Protein AF-A0A3B9GVT4-F1 (afdb_monomer)

Secondary structure (DSSP, 8-state):
--EEEEEESPPPSSHHHHHHHHHHHHHHHHHHHTT---EEEEEEPPSS-S---

Sequence (53 aa):
MRLIFLVVGKMKSGPERELVDEYLKRARPVARGLGFRGIEEIEVASGGGLDAE

Mean predicted aligned error: 6.08 Å

Foldseek 3Di:
DEAEAEEEDDDDDDPVVVVVVVVQVVVAVVCVVVVYPGYYYHYDYDPDPDPDD

Nearest PDB structures (foldseek):
  3trp-assembly1_A  TM=5.448E-01  e=2.924E+00  Oryctolagus cuniculus
  3ej7-assembly1_A  TM=3.669E-01  e=1.092E+00  Pseudomonas pavonaceae

Solvent-accessible surface area (backbone atoms only — not comparable to full-atom values): 3354 Å² total; per-residue (Å²): 89,80,45,72,48,80,42,76,39,78,84,63,91,51,73,68,44,55,50,50,53,54,51,53,61,63,43,39,66,55,34,45,77,72,60,27,80,38,74,46,82,44,68,37,78,56,95,62,76,102,78,72,134

Organism: NCBI:txid81029

Radius of gyration: 13.66 Å; Cα contacts (8 Å, |Δi|>4): 54; chains: 1; bounding box: 28×21×34 Å

Structure (mmCIF, N/CA/C/O backbone):
data_AF-A0A3B9GVT4-F1
#
_entry.id   AF-A0A3B9GVT4-F1
#
loop_
_atom_site.group_PDB
_atom_site.id
_atom_site.type_symbol
_atom_site.label_atom_id
_atom_s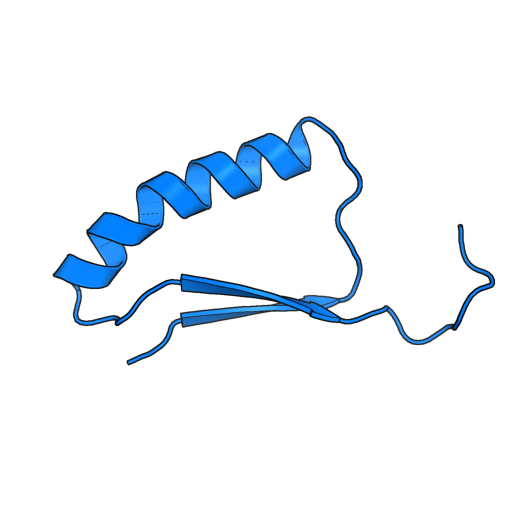ite.label_alt_id
_atom_site.label_comp_id
_atom_site.label_asym_id
_atom_site.label_entity_id
_atom_site.label_seq_id
_atom_site.pdbx_PDB_ins_code
_atom_site.Cartn_x
_atom_site.Cartn_y
_atom_site.Cartn_z
_atom_site.occupancy
_atom_site.B_iso_or_equiv
_atom_site.auth_seq_id
_atom_site.auth_comp_id
_atom_site.auth_asym_id
_atom_site.auth_atom_id
_atom_site.pdbx_PDB_model_num
ATOM 1 N N . MET A 1 1 ? -15.831 -4.715 6.370 1.00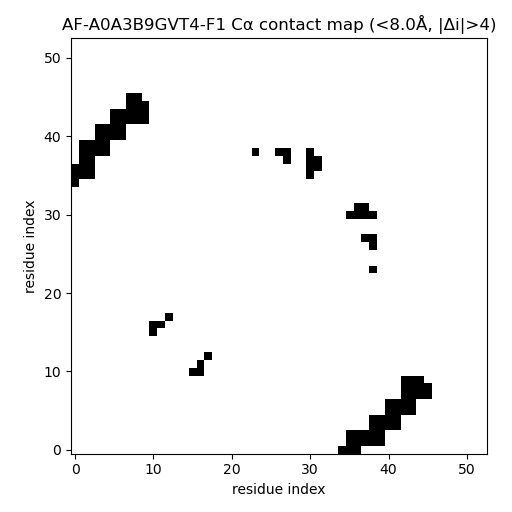 89.44 1 MET A N 1
ATOM 2 C CA . MET A 1 1 ? -15.632 -4.720 4.894 1.00 89.44 1 MET A CA 1
ATOM 3 C C . MET A 1 1 ? -14.133 -4.775 4.569 1.00 89.44 1 MET A C 1
ATOM 5 O O . MET A 1 1 ? -13.352 -4.419 5.445 1.00 89.44 1 MET A O 1
ATOM 9 N N . ARG A 1 2 ? -13.704 -5.258 3.391 1.00 87.94 2 ARG A N 1
ATOM 10 C CA . ARG A 1 2 ? -12.277 -5.314 2.974 1.00 87.94 2 ARG A CA 1
ATOM 11 C C . ARG A 1 2 ? -12.036 -4.360 1.802 1.00 87.94 2 ARG A C 1
ATOM 13 O O . ARG A 1 2 ? -12.891 -4.286 0.926 1.00 87.94 2 ARG A O 1
ATOM 20 N N . LEU A 1 3 ? -10.901 -3.659 1.803 1.00 93.19 3 LEU A N 1
ATOM 21 C CA . LEU A 1 3 ? -10.434 -2.841 0.681 1.00 93.19 3 LEU A CA 1
ATOM 22 C C . LEU A 1 3 ? -9.272 -3.564 0.002 1.00 93.19 3 LEU A C 1
ATOM 24 O O . LEU A 1 3 ? -8.319 -3.951 0.678 1.00 93.19 3 LEU A O 1
ATOM 28 N N . ILE A 1 4 ? -9.369 -3.759 -1.311 1.00 94.50 4 ILE A N 1
ATOM 29 C CA . ILE A 1 4 ? -8.372 -4.488 -2.098 1.00 94.50 4 ILE A CA 1
ATOM 30 C C . ILE A 1 4 ? -7.949 -3.612 -3.276 1.00 94.50 4 ILE A C 1
ATOM 32 O O . ILE A 1 4 ? -8.788 -3.212 -4.081 1.00 94.50 4 ILE A O 1
ATOM 36 N N . PHE A 1 5 ? -6.653 -3.344 -3.379 1.00 93.81 5 PHE A N 1
ATOM 37 C CA . PHE A 1 5 ? -6.004 -2.821 -4.573 1.00 93.81 5 PHE A CA 1
ATOM 38 C C . PHE A 1 5 ? -5.636 -4.015 -5.448 1.00 93.81 5 PHE A C 1
ATOM 40 O O . PHE A 1 5 ? -4.672 -4.715 -5.157 1.00 93.81 5 PHE A O 1
ATOM 47 N N . LEU A 1 6 ? -6.442 -4.288 -6.474 1.00 94.12 6 LEU A N 1
ATOM 48 C CA . LEU A 1 6 ? -6.184 -5.355 -7.439 1.00 94.12 6 LEU A CA 1
ATOM 49 C C . LEU A 1 6 ? -5.597 -4.731 -8.705 1.00 94.12 6 LEU A C 1
ATOM 51 O O . LEU A 1 6 ? -6.327 -4.126 -9.490 1.00 94.12 6 LEU A O 1
ATOM 55 N N . VAL A 1 7 ? -4.282 -4.833 -8.867 1.00 93.06 7 VAL A N 1
ATOM 56 C CA . VAL A 1 7 ? -3.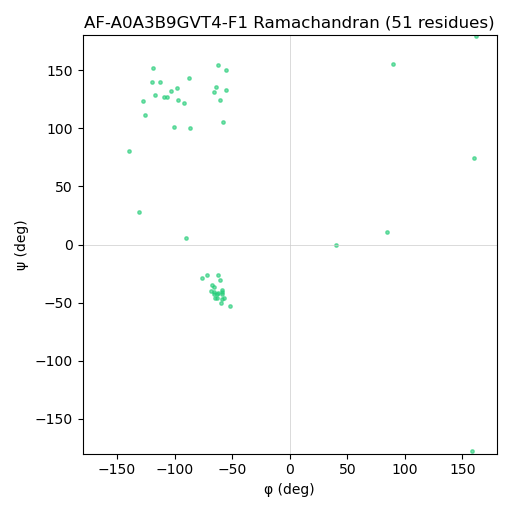533 -4.136 -9.920 1.00 93.06 7 VAL A CA 1
ATOM 57 C C . VAL A 1 7 ? -2.838 -5.125 -10.845 1.00 93.06 7 VAL A C 1
ATOM 59 O O . VAL A 1 7 ? -2.504 -6.238 -10.445 1.00 93.06 7 VAL A O 1
ATOM 62 N N . VAL A 1 8 ? -2.640 -4.723 -12.100 1.00 93.06 8 VAL A N 1
ATOM 63 C CA . VAL A 1 8 ? -1.911 -5.513 -13.098 1.00 93.06 8 VAL A CA 1
ATOM 64 C C . VAL A 1 8 ? -0.475 -5.006 -13.188 1.00 93.06 8 VAL A C 1
ATOM 66 O O . VAL A 1 8 ? -0.250 -3.803 -13.290 1.00 93.06 8 VAL A O 1
ATOM 69 N N . GLY A 1 9 ? 0.481 -5.931 -13.210 1.00 88.56 9 GLY A N 1
ATOM 70 C CA . GLY A 1 9 ? 1.910 -5.649 -13.189 1.00 88.56 9 GLY A CA 1
ATOM 71 C C . GLY A 1 9 ? 2.470 -5.580 -11.769 1.00 88.56 9 GLY A C 1
ATOM 72 O O . GLY A 1 9 ? 1.759 -5.311 -10.803 1.00 88.56 9 GLY A O 1
ATOM 73 N N . LYS A 1 10 ? 3.773 -5.847 -11.656 1.00 87.44 10 LYS A N 1
ATOM 74 C CA . LYS A 1 10 ? 4.532 -5.716 -10.411 1.00 87.44 10 LYS A CA 1
ATOM 75 C C . LYS A 1 10 ? 5.233 -4.367 -10.409 1.00 87.44 10 LYS A C 1
ATOM 77 O O . LYS A 1 10 ? 6.000 -4.095 -11.335 1.00 87.44 10 LYS A O 1
ATOM 82 N N . MET A 1 11 ? 5.025 -3.531 -9.387 1.00 89.38 11 MET A N 1
ATOM 83 C CA . MET A 1 11 ? 5.832 -2.309 -9.300 1.00 89.38 11 MET A CA 1
ATOM 84 C C . MET A 1 11 ? 7.297 -2.676 -9.057 1.00 89.38 11 MET A C 1
ATOM 86 O O . MET A 1 11 ? 7.619 -3.476 -8.167 1.00 89.38 11 MET A O 1
ATOM 90 N N . LYS A 1 12 ? 8.180 -2.071 -9.854 1.00 90.19 12 LYS A N 1
ATOM 91 C CA . LYS A 1 12 ? 9.630 -2.182 -9.692 1.00 90.19 12 LYS A CA 1
ATOM 92 C C . LYS A 1 12 ? 10.048 -1.600 -8.337 1.00 90.19 12 LYS A C 1
ATOM 94 O O . LYS A 1 12 ? 9.361 -0.747 -7.774 1.00 90.19 12 LYS A O 1
ATOM 99 N N . SER A 1 13 ? 11.173 -2.071 -7.808 1.00 92.50 13 SER A N 1
ATOM 100 C CA . SER A 1 13 ? 11.790 -1.435 -6.642 1.00 92.50 13 SER A CA 1
ATOM 101 C C . SER A 1 13 ? 12.234 -0.021 -7.011 1.00 92.50 13 SER A C 1
ATOM 103 O O . SER A 1 13 ? 12.823 0.175 -8.073 1.00 92.50 13 SER A O 1
ATOM 105 N N . GLY A 1 14 ? 11.958 0.949 -6.143 1.00 95.62 14 GLY A N 1
ATOM 106 C CA . GLY A 1 14 ? 12.258 2.350 -6.408 1.00 95.62 14 GLY A CA 1
ATOM 107 C C . GLY A 1 14 ? 11.419 3.310 -5.564 1.00 95.62 14 GLY A C 1
ATOM 108 O O . GLY A 1 14 ? 10.603 2.863 -4.747 1.00 95.62 14 GLY A O 1
ATOM 109 N N . PRO A 1 15 ? 11.592 4.624 -5.779 1.00 97.19 15 PRO A N 1
ATOM 110 C CA . PRO A 1 15 ? 10.911 5.657 -5.004 1.00 97.19 15 PRO A CA 1
ATOM 111 C C . PRO A 1 15 ? 9.382 5.572 -5.116 1.00 97.19 15 PRO A C 1
ATOM 113 O O . PRO A 1 15 ? 8.679 5.892 -4.161 1.00 97.19 15 PRO A O 1
ATOM 116 N N . GLU A 1 16 ? 8.844 5.096 -6.241 1.00 95.31 16 GLU A N 1
ATOM 117 C CA . GLU A 1 16 ? 7.407 4.892 -6.423 1.00 95.31 16 GLU A CA 1
ATOM 11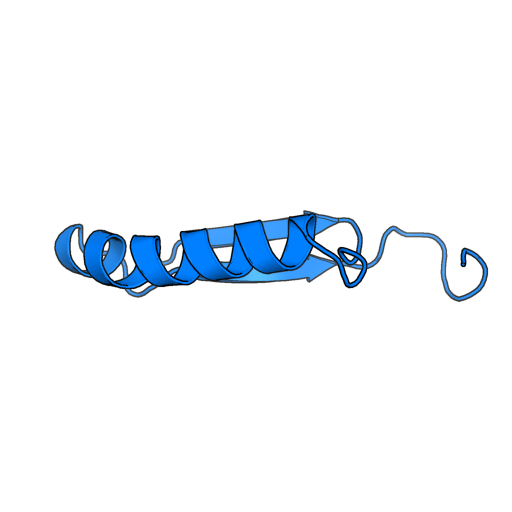8 C C . GLU A 1 16 ? 6.863 3.794 -5.502 1.00 95.31 16 GLU A C 1
ATOM 120 O O . GLU A 1 16 ? 5.809 3.976 -4.889 1.00 95.31 16 GLU A O 1
ATOM 125 N N . ARG A 1 17 ? 7.588 2.676 -5.351 1.00 94.94 17 ARG A N 1
ATOM 126 C CA . ARG A 1 17 ? 7.196 1.602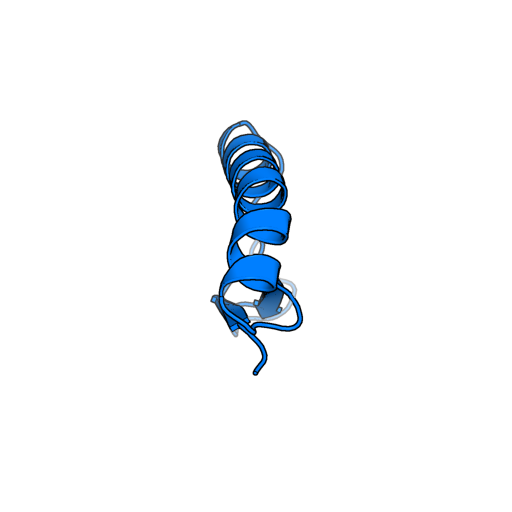 -4.425 1.00 94.94 17 ARG A CA 1
ATOM 127 C C . ARG A 1 17 ? 7.236 2.094 -2.982 1.00 94.94 17 ARG A C 1
ATOM 129 O O . ARG A 1 17 ? 6.283 1.872 -2.242 1.00 94.94 17 ARG A O 1
ATOM 136 N N . GLU A 1 18 ? 8.304 2.793 -2.603 1.00 96.75 18 GLU A N 1
ATOM 137 C CA . GLU A 1 18 ? 8.447 3.359 -1.256 1.00 96.75 18 GLU A CA 1
ATOM 138 C C . GLU A 1 18 ? 7.312 4.334 -0.928 1.00 96.75 18 GLU A C 1
ATOM 140 O O . GLU A 1 18 ? 6.756 4.310 0.173 1.00 96.75 18 GLU A O 1
ATOM 145 N N . LEU A 1 19 ? 6.920 5.156 -1.906 1.00 96.38 19 LEU A N 1
ATOM 146 C CA . LEU A 1 19 ? 5.794 6.067 -1.773 1.00 96.38 19 LEU A CA 1
ATOM 147 C C . LEU A 1 19 ? 4.500 5.300 -1.486 1.00 96.38 19 LEU A C 1
ATOM 149 O O . LEU A 1 19 ? 3.793 5.627 -0.531 1.00 96.38 19 LEU A O 1
ATOM 153 N N . VAL A 1 20 ? 4.195 4.269 -2.280 1.00 95.25 20 VAL A N 1
ATOM 154 C CA . VAL A 1 20 ? 2.993 3.445 -2.085 1.00 95.25 20 VAL A CA 1
ATOM 155 C C . VAL A 1 20 ? 2.992 2.793 -0.703 1.00 95.25 20 VAL A C 1
ATOM 157 O O . VAL A 1 20 ? 1.995 2.905 0.015 1.00 95.25 20 VAL A O 1
ATOM 160 N N . ASP A 1 21 ? 4.106 2.195 -0.285 1.00 95.19 21 ASP A N 1
ATOM 161 C CA . ASP A 1 21 ? 4.231 1.547 1.024 1.00 95.19 21 ASP A CA 1
ATOM 162 C C . ASP A 1 21 ? 3.970 2.525 2.182 1.00 95.19 21 ASP A C 1
ATOM 164 O O . ASP A 1 21 ? 3.255 2.203 3.142 1.00 95.19 21 ASP A O 1
ATOM 168 N N . GLU A 1 22 ? 4.498 3.747 2.090 1.00 97.25 22 GLU A N 1
ATOM 169 C CA . GLU A 1 22 ? 4.275 4.797 3.085 1.00 97.25 22 GLU A CA 1
ATOM 170 C C . GLU A 1 22 ? 2.809 5.247 3.141 1.00 97.25 22 GLU A C 1
ATOM 172 O O . GLU A 1 22 ? 2.244 5.410 4.231 1.00 97.25 22 GLU A O 1
ATOM 177 N N . TYR A 1 23 ? 2.143 5.392 1.99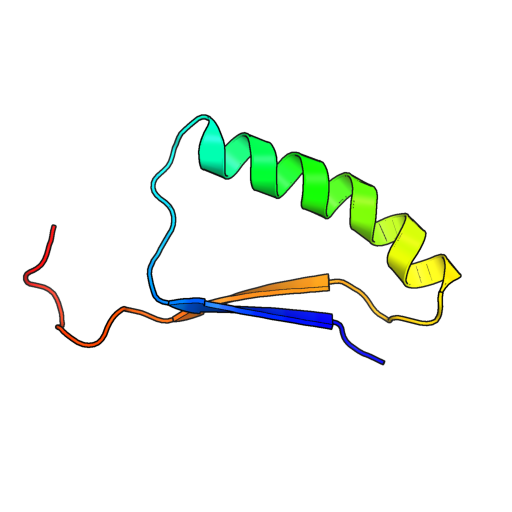4 1.00 95.75 23 TYR A N 1
ATOM 178 C CA . TYR A 1 23 ? 0.715 5.720 1.965 1.00 95.75 23 TYR A CA 1
ATOM 179 C C . TYR A 1 23 ? -0.154 4.575 2.493 1.00 95.75 23 TYR A C 1
ATOM 181 O O . TYR A 1 23 ? -1.084 4.826 3.265 1.00 95.75 23 TYR A O 1
ATOM 189 N N . LEU A 1 24 ? 0.168 3.320 2.170 1.00 94.44 24 LEU A N 1
ATOM 190 C CA . LEU A 1 24 ? -0.536 2.156 2.708 1.00 94.44 24 LEU A CA 1
ATOM 191 C C . LEU A 1 24 ? -0.396 2.072 4.232 1.00 94.44 24 LEU A C 1
ATOM 193 O O . LEU A 1 24 ? -1.389 1.825 4.926 1.00 94.44 24 LEU A O 1
ATOM 197 N N . LYS A 1 25 ? 0.795 2.338 4.786 1.00 95.12 25 LYS A N 1
ATOM 198 C CA . LYS A 1 25 ? 0.996 2.425 6.244 1.00 95.12 25 LYS A CA 1
ATOM 199 C C . LYS A 1 25 ? 0.092 3.476 6.884 1.00 95.12 25 LYS A C 1
ATOM 201 O O . LYS A 1 25 ? -0.550 3.178 7.891 1.00 95.12 25 LYS A O 1
ATOM 206 N N . ARG A 1 26 ? 0.007 4.675 6.298 1.00 95.00 26 ARG A N 1
ATOM 207 C CA . ARG A 1 26 ? -0.837 5.777 6.800 1.00 95.00 26 ARG A CA 1
ATOM 208 C C . ARG A 1 26 ? -2.331 5.473 6.677 1.00 95.00 26 ARG A C 1
ATOM 210 O O . ARG A 1 26 ? -3.104 5.839 7.558 1.00 95.00 26 ARG A O 1
ATOM 217 N N . ALA A 1 27 ? -2.741 4.770 5.624 1.00 94.19 27 ALA A N 1
ATOM 218 C CA . ALA A 1 27 ? -4.143 4.461 5.363 1.00 94.19 27 ALA A CA 1
ATOM 219 C C . ALA A 1 27 ? -4.701 3.338 6.261 1.00 94.19 27 ALA A C 1
ATOM 221 O O . ALA A 1 27 ? -5.887 3.346 6.592 1.00 94.19 27 ALA A O 1
ATOM 222 N N . ARG A 1 28 ? -3.868 2.389 6.715 1.00 92.19 28 ARG A N 1
ATOM 223 C CA . ARG A 1 28 ? -4.278 1.274 7.599 1.00 92.19 28 ARG A CA 1
ATOM 224 C C . ARG A 1 28 ? -5.044 1.701 8.867 1.00 92.19 28 ARG A C 1
ATOM 226 O O . ARG A 1 28 ? -6.119 1.140 9.098 1.00 92.19 28 ARG A O 1
ATOM 233 N N . PRO A 1 29 ? -4.551 2.632 9.710 1.00 93.25 29 PRO A N 1
ATOM 234 C CA . PRO A 1 29 ? -5.289 3.063 10.900 1.00 93.25 29 PRO A CA 1
ATOM 235 C C . PRO A 1 29 ? -6.591 3.798 10.549 1.00 93.25 29 PRO A C 1
ATOM 237 O O . PRO A 1 29 ? -7.605 3.570 11.205 1.00 93.25 29 PRO A O 1
ATOM 240 N N . VAL A 1 30 ? -6.595 4.604 9.480 1.00 94.12 30 VAL A N 1
ATOM 241 C CA . VAL A 1 30 ? -7.789 5.325 9.003 1.00 94.12 30 VAL A CA 1
ATOM 242 C C . VAL A 1 30 ? -8.880 4.345 8.566 1.00 94.12 30 VAL A C 1
ATOM 244 O O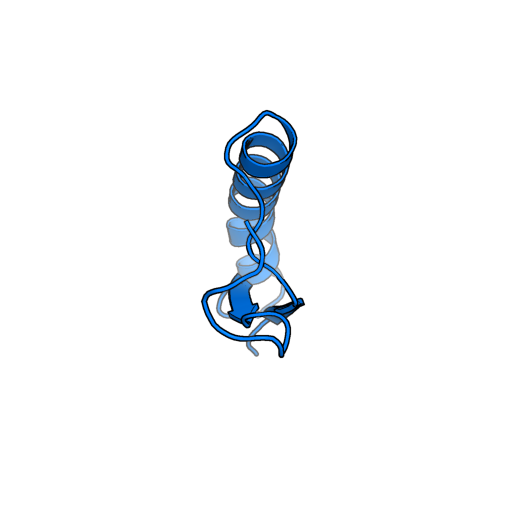 . VAL A 1 30 ? -10.028 4.459 8.988 1.00 94.12 30 VAL A O 1
ATOM 247 N N . ALA A 1 31 ? -8.516 3.322 7.789 1.00 92.56 31 ALA A N 1
ATOM 248 C CA . ALA A 1 31 ? -9.443 2.299 7.313 1.00 92.56 31 ALA A CA 1
ATOM 249 C C . ALA A 1 31 ? -10.137 1.558 8.470 1.00 92.56 31 ALA A C 1
ATOM 251 O O . ALA A 1 31 ? -11.343 1.312 8.407 1.00 92.56 31 ALA A O 1
ATOM 252 N N . ARG A 1 32 ? -9.403 1.259 9.553 1.00 90.75 32 ARG A N 1
ATOM 253 C CA . ARG A 1 32 ? -9.979 0.636 10.757 1.00 90.75 32 ARG A CA 1
ATOM 254 C C . ARG A 1 32 ? -11.016 1.528 11.432 1.00 90.75 32 ARG A C 1
ATOM 256 O O . ARG A 1 32 ? -12.076 1.029 11.798 1.00 90.75 32 ARG A O 1
ATOM 263 N N . GLY A 1 33 ? -10.742 2.829 11.551 1.00 93.12 33 GLY A N 1
ATOM 264 C CA . GLY A 1 33 ? -11.695 3.800 12.102 1.00 93.12 33 GLY A CA 1
ATOM 265 C C . GLY A 1 33 ? -12.987 3.922 11.284 1.00 93.12 33 GLY A C 1
ATOM 266 O O . GLY A 1 33 ? -14.039 4.216 11.838 1.00 93.12 33 GLY A O 1
ATOM 267 N N . LEU A 1 34 ? -12.926 3.627 9.984 1.00 94.06 34 LEU A N 1
ATOM 268 C CA . LEU A 1 34 ? -14.063 3.662 9.059 1.00 94.06 34 LEU A CA 1
ATOM 269 C C . LEU A 1 34 ? -14.824 2.321 8.948 1.00 94.06 34 LEU A C 1
ATOM 271 O O . LEU A 1 34 ? -15.718 2.192 8.116 1.00 94.06 34 LEU A O 1
ATOM 275 N N . GLY A 1 35 ? -14.481 1.302 9.747 1.00 93.94 35 GLY A N 1
ATOM 276 C CA . GLY A 1 35 ? -15.151 -0.010 9.720 1.00 93.94 35 GLY A CA 1
ATOM 277 C C . GLY A 1 35 ? -14.624 -0.989 8.658 1.00 93.94 35 GLY A C 1
ATOM 278 O O . GLY A 1 35 ? -15.202 -2.065 8.430 1.00 93.94 35 GLY A O 1
ATOM 279 N N . PHE A 1 36 ? -13.499 -0.670 8.014 1.00 94.19 36 PHE A N 1
ATOM 280 C CA . PHE A 1 36 ? -12.787 -1.608 7.151 1.00 94.19 36 PHE A CA 1
ATOM 281 C C . PHE A 1 36 ? -11.798 -2.452 7.961 1.00 94.19 36 PHE A C 1
ATOM 283 O O . PHE A 1 36 ? -11.143 -1.987 8.889 1.00 94.19 36 PHE A O 1
ATOM 290 N N . ARG A 1 37 ? -11.661 -3.729 7.592 1.00 88.50 37 ARG A N 1
ATOM 291 C CA . ARG A 1 37 ? -10.759 -4.675 8.267 1.00 88.50 37 ARG A CA 1
ATOM 292 C C . ARG A 1 37 ? -9.285 -4.373 7.977 1.00 88.50 37 ARG A C 1
ATOM 294 O O . ARG A 1 37 ? -8.414 -4.716 8.773 1.00 88.50 37 ARG A O 1
ATOM 301 N N . GLY A 1 38 ? -9.020 -3.739 6.840 1.00 87.12 38 GLY A N 1
ATOM 302 C CA . GLY A 1 38 ? -7.689 -3.412 6.357 1.00 87.12 38 GLY A CA 1
ATOM 303 C C . GLY A 1 38 ? -7.693 -3.112 4.864 1.00 87.12 38 GLY A C 1
ATOM 304 O O . GLY A 1 38 ? -8.740 -3.163 4.211 1.00 87.12 38 GLY A O 1
ATOM 305 N N . ILE A 1 39 ? -6.498 -2.801 4.374 1.00 93.12 39 ILE A N 1
ATOM 306 C CA . ILE A 1 39 ? -6.189 -2.564 2.969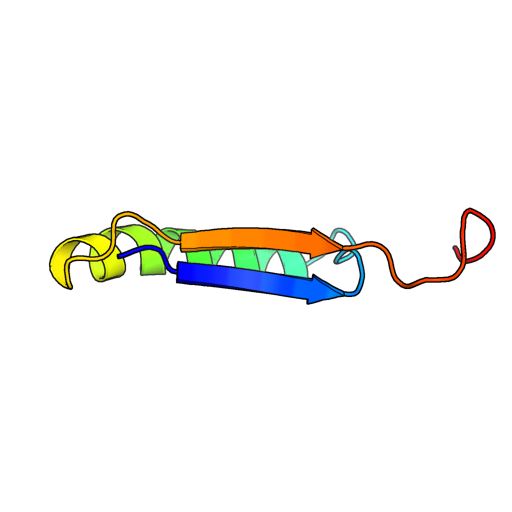 1.00 93.12 39 ILE A CA 1
ATOM 307 C C . ILE A 1 39 ? -5.193 -3.639 2.541 1.00 93.12 39 ILE A C 1
ATOM 309 O O . ILE A 1 39 ? -4.184 -3.838 3.222 1.00 93.12 39 ILE A O 1
ATOM 313 N N . GLU A 1 40 ? -5.491 -4.317 1.441 1.00 91.88 40 GLU A N 1
ATOM 314 C CA . GLU A 1 40 ? -4.643 -5.342 0.833 1.00 91.88 40 GLU A CA 1
ATOM 315 C C . GLU A 1 40 ? -4.264 -4.922 -0.585 1.00 91.88 40 GLU A C 1
ATOM 317 O O . GLU A 1 40 ? -5.095 -4.387 -1.313 1.00 91.88 40 GLU A O 1
ATOM 322 N N . GLU A 1 41 ? -3.017 -5.168 -0.967 1.00 93.62 41 GLU A N 1
ATOM 323 C CA . GLU A 1 41 ? -2.508 -4.963 -2.321 1.00 93.62 41 GLU A CA 1
ATOM 324 C C . GLU A 1 41 ? -2.260 -6.334 -2.949 1.00 93.62 41 GLU A C 1
ATOM 326 O O . GLU A 1 41 ? -1.603 -7.188 -2.353 1.00 93.62 41 GLU A O 1
ATOM 331 N N . ILE A 1 42 ? -2.834 -6.557 -4.128 1.00 93.69 42 ILE A N 1
ATOM 332 C CA . ILE A 1 42 ? -2.693 -7.781 -4.907 1.00 93.69 42 ILE A CA 1
ATOM 333 C C . ILE A 1 42 ? -2.209 -7.381 -6.295 1.00 93.69 42 ILE A C 1
ATOM 335 O O . ILE A 1 42 ? -2.950 -6.783 -7.078 1.00 93.69 42 ILE A O 1
ATOM 339 N N . GLU A 1 43 ? -0.969 -7.750 -6.591 1.00 93.00 43 GLU A N 1
ATOM 340 C CA . GLU A 1 43 ? -0.367 -7.588 -7.908 1.00 93.00 43 GLU A CA 1
ATOM 341 C C . GLU A 1 43 ? -0.602 -8.851 -8.733 1.00 93.00 43 GLU A C 1
ATOM 343 O O . GLU A 1 43 ? -0.220 -9.959 -8.348 1.00 93.00 43 GLU A O 1
ATOM 348 N N . VAL A 1 44 ? -1.248 -8.682 -9.879 1.00 91.44 44 VAL A N 1
ATOM 349 C CA . VAL A 1 44 ? -1.508 -9.742 -10.847 1.00 91.44 44 VAL A CA 1
ATOM 350 C C . VAL A 1 44 ? -0.532 -9.573 -11.998 1.00 91.44 44 VAL A C 1
ATOM 352 O O . VAL A 1 44 ? -0.386 -8.475 -12.530 1.00 91.44 44 VAL A O 1
ATOM 355 N N . ALA A 1 45 ? 0.135 -10.648 -12.413 1.00 84.81 45 ALA A N 1
ATOM 356 C CA . ALA A 1 45 ? 1.004 -10.600 -13.584 1.00 84.81 45 ALA A CA 1
ATOM 357 C C . ALA A 1 45 ? 0.231 -10.082 -14.811 1.00 84.81 45 ALA A C 1
ATOM 359 O O . ALA A 1 45 ? -0.880 -10.535 -15.095 1.00 84.81 45 ALA A O 1
ATOM 360 N N . SER A 1 46 ? 0.821 -9.141 -15.551 1.00 77.38 46 SER A N 1
ATOM 361 C CA . SER A 1 46 ? 0.333 -8.787 -16.882 1.00 77.38 46 SER A CA 1
ATOM 362 C C . SER A 1 46 ? 0.406 -10.033 -17.762 1.00 77.38 46 SER A C 1
ATOM 364 O O . SER A 1 46 ? 1.457 -10.664 -17.848 1.00 77.38 46 SER A O 1
ATOM 366 N N . GLY A 1 47 ? -0.714 -10.432 -18.366 1.00 66.12 47 GLY A N 1
ATOM 367 C CA . GLY A 1 47 ? -0.782 -11.623 -19.213 1.00 66.12 47 GLY A CA 1
ATOM 368 C C . GLY A 1 47 ? 0.209 -11.535 -20.376 1.00 66.12 47 GLY A C 1
ATOM 369 O O . GLY A 1 47 ? -0.016 -10.787 -21.320 1.00 66.12 47 GLY A O 1
ATOM 370 N N . GLY A 1 48 ? 1.294 -12.299 -20.264 1.00 56.41 48 GLY A N 1
ATOM 371 C CA . GLY A 1 48 ? 2.436 -12.361 -21.177 1.00 56.41 48 GLY A CA 1
ATOM 372 C C . GLY A 1 48 ? 3.607 -12.968 -20.408 1.00 56.41 48 GLY A C 1
ATOM 373 O O . GLY A 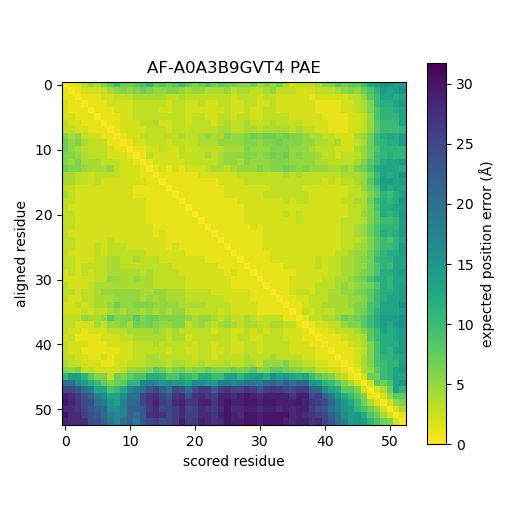1 48 ? 4.440 -12.242 -19.882 1.00 56.41 48 GLY A O 1
ATOM 374 N N . GLY A 1 49 ? 3.554 -14.288 -20.188 1.00 46.25 49 GLY A N 1
ATOM 375 C CA . GLY A 1 49 ? 4.430 -15.002 -19.252 1.00 46.25 49 GLY A CA 1
ATOM 376 C C . GLY A 1 49 ? 5.920 -14.797 -19.519 1.00 46.25 49 GLY A C 1
ATOM 377 O O . GLY A 1 49 ? 6.268 -14.615 -20.669 1.00 46.25 49 GLY A O 1
ATOM 378 N N . LEU A 1 50 ? 6.740 -14.850 -18.456 1.00 51.22 50 LEU A N 1
ATOM 379 C CA . LEU A 1 50 ? 8.205 -15.078 -18.375 1.00 51.22 50 LEU A CA 1
ATOM 380 C C . LEU A 1 50 ? 9.176 -14.438 -19.407 1.00 51.22 50 LEU A C 1
ATOM 382 O O . LEU A 1 50 ? 10.377 -14.583 -19.222 1.00 51.22 50 LEU A O 1
ATOM 386 N N . ASP A 1 51 ? 8.711 -13.669 -20.389 1.00 48.12 51 ASP A N 1
ATOM 387 C CA . ASP A 1 51 ? 9.470 -13.117 -21.524 1.00 48.12 51 ASP A CA 1
ATOM 388 C C . ASP A 1 51 ? 9.219 -11.606 -21.708 1.00 48.12 51 ASP A C 1
ATOM 390 O O . ASP A 1 51 ? 9.298 -11.062 -22.810 1.00 48.12 51 ASP A O 1
ATOM 394 N N . ALA A 1 52 ? 8.903 -10.896 -20.626 1.00 50.41 52 ALA A N 1
ATOM 395 C CA . ALA A 1 52 ? 8.866 -9.439 -20.622 1.00 50.41 52 ALA A CA 1
ATOM 396 C C . ALA A 1 52 ? 9.464 -8.897 -19.316 1.00 50.41 52 ALA A C 1
ATOM 398 O O . ALA A 1 52 ? 8.737 -8.509 -18.405 1.00 50.41 52 ALA A O 1
ATOM 399 N N . GLU A 1 53 ? 10.802 -8.864 -19.316 1.00 35.62 53 GLU A N 1
ATOM 400 C CA . GLU A 1 53 ? 11.702 -8.032 -18.489 1.00 35.62 53 GLU A CA 1
ATOM 401 C C . GLU A 1 53 ? 12.043 -8.474 -17.053 1.00 35.62 53 GLU A C 1
ATOM 403 O O . GLU A 1 53 ? 11.149 -8.609 -16.188 1.00 35.62 53 GLU A O 1
#

pLDDT: mean 87.03, std 14.94, range [35.62, 97.25]